Protein AF-A0A7S1WPN2-F1 (afdb_monomer)

Nearest PDB structures (foldseek):
  4j8s-assembly1_A  TM=9.597E-01  e=1.189E-05  Homo sapiens
  4b8b-assembly1_B  TM=9.310E-01  e=7.857E-04  Saccharomyces cerevisiae S288C
  3woz-assembly1_A  TM=5.390E-01  e=1.027E+00  Mus musculus

Secondary structure (DSSP, 8-state):
-TTHHHHHHHHHHHHHHHHHHGGGGGGS-HHHHHHHHHHHHHHHHTT-SPTTHHHHHHHHHHHHHHTSPTT-HHHHHHHHHHHHTGGGGGG-HHHHHHHS----

InterPro domains:
  IPR032193 CCR4-NOT transcription complex subunit 1, TTP binding domain [PF16417] (9-100)
  IPR038535 CCR4-NOT subunit 1, TTP binding domain superfamily [G3DSA:1.25.40.840] (6-102)
  IPR040398 CCR4-NOT transcription complex subunit 1 [PTHR13162] (10-95)

Radius of gyration: 14.59 Å; Cα contacts (8 Å, |Δi|>4): 78; chains: 1; bounding box: 29×31×49 Å

Sequence (104 aa):
RQAEGCGLRVYECMVKSLMAERRYFQFYPQLELDLTAEFLGQLLRFDLLPEGEDLASALRCVVGALRQPEGSPMRRFGQLCTDQFRERLHNYPVLVAQLQPSAP

Solvent-accessible surface area (backbone atoms only — not comparable to full-atom values): 5874 Å² total; per-residue (Å²): 123,74,66,64,63,51,55,54,52,50,52,52,49,52,53,52,48,55,64,69,45,56,87,49,51,87,74,45,57,70,68,61,34,46,53,50,17,44,52,53,14,44,31,63,52,68,68,67,49,59,80,62,68,60,40,52,51,50,54,50,49,39,53,56,21,57,67,41,58,88,92,36,72,48,22,51,26,19,50,50,16,47,64,56,27,54,93,53,43,82,80,37,58,74,58,52,62,70,65,50,75,80,77,131

Structure (mmCIF, N/CA/C/O backbone):
data_AF-A0A7S1WPN2-F1
#
_entry.id   AF-A0A7S1WPN2-F1
#
loop_
_atom_site.group_PDB
_atom_site.id
_atom_site.type_symbol
_atom_site.label_atom_id
_atom_site.label_alt_id
_atom_site.label_comp_id
_atom_site.label_asym_id
_atom_site.label_entity_id
_atom_site.label_seq_id
_atom_site.pdbx_PDB_ins_code
_atom_site.Cartn_x
_atom_site.Cartn_y
_atom_site.Cartn_z
_atom_site.occupancy
_atom_site.B_iso_or_equiv
_atom_site.auth_seq_id
_atom_site.auth_comp_id
_atom_site.auth_asym_id
_atom_site.auth_atom_id
_atom_site.pdbx_PDB_model_num
ATOM 1 N N . ARG A 1 1 ? 16.465 -0.372 -27.521 1.00 49.97 1 ARG A N 1
ATOM 2 C CA . ARG A 1 1 ? 17.589 -0.911 -26.719 1.00 49.97 1 ARG A CA 1
ATOM 3 C C . ARG A 1 1 ? 17.992 -0.018 -25.539 1.00 49.97 1 ARG A C 1
ATOM 5 O O . ARG A 1 1 ? 18.105 -0.553 -24.454 1.00 49.97 1 ARG A O 1
ATOM 12 N N . GLN A 1 2 ? 18.177 1.308 -25.667 1.00 46.09 2 GLN A N 1
ATOM 13 C CA . GLN A 1 2 ? 18.550 2.155 -24.505 1.00 46.09 2 GLN A CA 1
ATOM 14 C C . GLN A 1 2 ? 17.352 2.682 -23.680 1.00 46.09 2 GLN A C 1
ATOM 16 O O . GLN A 1 2 ? 17.501 2.970 -22.496 1.00 46.09 2 GLN A O 1
ATOM 21 N N . ALA A 1 3 ? 16.151 2.743 -24.271 1.00 50.03 3 ALA A N 1
ATOM 22 C CA . ALA A 1 3 ? 14.926 3.178 -23.585 1.00 50.03 3 ALA A CA 1
ATOM 23 C C . ALA A 1 3 ? 14.404 2.161 -22.547 1.00 50.03 3 ALA A C 1
ATOM 25 O O . ALA A 1 3 ? 13.920 2.558 -21.490 1.00 50.03 3 ALA A O 1
ATOM 26 N N . GLU A 1 4 ? 14.577 0.859 -22.799 1.00 52.38 4 GLU A N 1
ATOM 27 C CA . GLU A 1 4 ? 14.132 -0.221 -21.899 1.00 52.38 4 GLU A CA 1
ATOM 28 C C . GLU A 1 4 ? 14.885 -0.188 -20.556 1.00 52.38 4 GLU A C 1
ATOM 30 O O . GLU A 1 4 ? 14.288 -0.3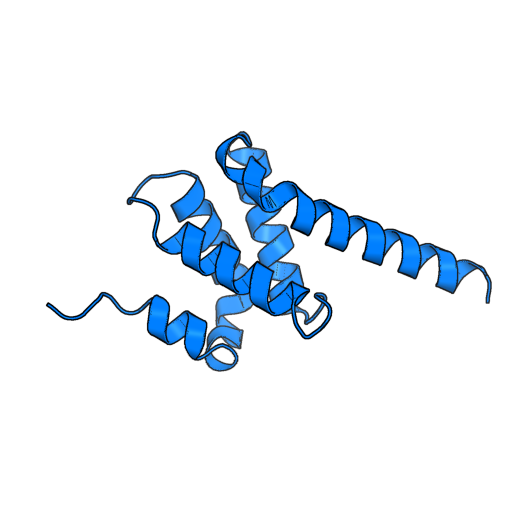68 -19.498 1.00 52.38 4 GLU A O 1
ATOM 35 N N . GLY A 1 5 ? 16.176 0.169 -20.574 1.00 59.66 5 GLY A N 1
ATOM 36 C CA . GLY A 1 5 ? 16.984 0.319 -19.360 1.00 59.66 5 GLY A CA 1
ATOM 37 C C . GLY A 1 5 ? 16.662 1.566 -18.526 1.00 59.66 5 GLY A C 1
ATOM 38 O O . GLY A 1 5 ? 17.013 1.620 -17.351 1.00 59.66 5 GLY A O 1
ATOM 39 N N . CYS A 1 6 ? 15.998 2.583 -19.088 1.00 71.31 6 CYS A N 1
ATOM 40 C CA . CYS A 1 6 ? 15.567 3.750 -18.311 1.00 71.31 6 CYS A CA 1
ATOM 41 C C . CYS A 1 6 ? 14.304 3.434 -17.499 1.00 71.31 6 CYS A C 1
ATOM 43 O O . CYS A 1 6 ? 14.266 3.716 -16.304 1.00 71.31 6 CYS A O 1
ATOM 45 N N . GLY A 1 7 ? 13.321 2.778 -18.128 1.00 71.38 7 GLY A N 1
ATOM 46 C CA . GLY A 1 7 ? 12.056 2.409 -17.484 1.00 71.38 7 GLY A CA 1
ATOM 47 C C . GLY A 1 7 ? 12.241 1.462 -16.296 1.00 71.38 7 GLY A C 1
ATOM 48 O O . GLY A 1 7 ? 11.694 1.716 -15.226 1.00 71.38 7 GLY A O 1
ATOM 49 N N . LEU A 1 8 ? 13.090 0.438 -16.442 1.00 75.50 8 LEU A N 1
ATOM 50 C CA . LEU A 1 8 ? 13.415 -0.492 -15.351 1.00 75.50 8 LEU A CA 1
ATOM 51 C C . LEU A 1 8 ? 14.074 0.214 -14.155 1.00 75.50 8 LEU A C 1
ATOM 53 O O . LEU A 1 8 ? 13.720 -0.059 -13.013 1.00 75.50 8 LEU A O 1
ATOM 57 N N . ARG A 1 9 ? 14.968 1.184 -14.401 1.00 83.75 9 ARG A N 1
ATOM 58 C CA . ARG A 1 9 ? 15.604 1.968 -13.325 1.00 83.75 9 ARG A CA 1
ATOM 59 C C . ARG A 1 9 ? 14.617 2.866 -12.585 1.00 83.75 9 ARG A C 1
ATOM 61 O O . ARG A 1 9 ? 14.746 3.018 -11.374 1.00 83.75 9 ARG A O 1
ATOM 68 N N . VAL A 1 10 ? 13.646 3.453 -13.289 1.00 88.25 10 VAL A N 1
ATOM 69 C CA . VAL A 1 10 ? 12.581 4.248 -12.655 1.00 88.25 10 VAL A CA 1
ATOM 70 C C . VAL A 1 10 ? 11.699 3.349 -11.794 1.00 88.25 10 VAL A C 1
ATOM 72 O O . VAL A 1 10 ? 11.491 3.661 -10.627 1.00 88.25 10 VAL A O 1
ATOM 75 N N . TYR A 1 11 ? 11.259 2.208 -12.329 1.00 87.81 11 TYR A N 1
ATOM 76 C CA . TYR A 1 11 ? 10.475 1.221 -11.586 1.00 87.81 11 TYR A CA 1
ATOM 77 C C . TYR A 1 11 ? 11.193 0.752 -10.310 1.00 87.81 11 TYR A C 1
ATOM 79 O O . TYR A 1 11 ? 10.634 0.854 -9.218 1.00 87.81 11 TYR A O 1
ATOM 87 N N . GLU A 1 12 ? 12.450 0.313 -10.420 1.00 86.94 12 GLU A N 1
ATOM 88 C CA . GLU A 1 12 ? 13.221 -0.129 -9.256 1.00 86.94 12 GLU A CA 1
ATOM 89 C C . GLU A 1 12 ? 13.374 0.985 -8.219 1.00 86.94 12 GLU A C 1
ATOM 91 O O . GLU A 1 12 ? 13.251 0.736 -7.020 1.00 86.94 12 GLU A O 1
ATOM 96 N N . CYS A 1 13 ? 13.643 2.212 -8.672 1.00 89.38 13 CYS A N 1
ATOM 97 C CA . CYS A 1 13 ? 13.761 3.371 -7.797 1.00 89.38 13 CYS A CA 1
ATOM 98 C C . CYS A 1 13 ? 12.447 3.644 -7.058 1.00 89.38 13 CYS A C 1
ATOM 100 O O . CYS A 1 13 ? 12.466 3.845 -5.845 1.00 89.38 13 CYS A O 1
ATOM 102 N N . MET A 1 14 ? 11.309 3.592 -7.755 1.00 90.19 14 MET A N 1
ATOM 103 C CA . MET A 1 14 ? 9.989 3.799 -7.158 1.00 90.19 14 MET A CA 1
ATOM 104 C C . MET A 1 14 ? 9.676 2.741 -6.099 1.00 90.19 14 MET A C 1
ATOM 106 O O . MET A 1 14 ? 9.309 3.097 -4.981 1.00 90.19 14 MET A O 1
ATOM 110 N N . VAL A 1 15 ? 9.875 1.454 -6.410 1.00 89.62 15 VAL A N 1
ATOM 111 C CA . VAL A 1 15 ? 9.610 0.364 -5.456 1.00 89.62 15 VAL A CA 1
ATOM 112 C C . VAL A 1 15 ? 10.532 0.471 -4.242 1.00 89.62 15 VAL A C 1
ATOM 114 O O . VAL A 1 15 ? 10.053 0.453 -3.109 1.00 89.62 15 VAL A O 1
ATOM 117 N N . LYS A 1 16 ? 11.842 0.655 -4.453 1.00 89.00 16 LYS A N 1
ATOM 118 C CA . LYS A 1 16 ? 12.815 0.804 -3.358 1.00 89.00 16 LYS A CA 1
ATOM 119 C C . LYS A 1 16 ? 12.499 2.017 -2.481 1.00 89.00 16 LYS A C 1
ATOM 121 O O . LYS A 1 16 ? 12.581 1.905 -1.260 1.00 89.00 16 LYS A O 1
ATOM 126 N N . SER A 1 17 ? 12.104 3.141 -3.081 1.00 90.50 17 SER A N 1
ATOM 127 C CA . SER A 1 17 ? 11.733 4.355 -2.341 1.00 90.50 17 SER A CA 1
ATOM 128 C C . SER A 1 17 ? 10.495 4.115 -1.481 1.00 90.50 17 SER A C 1
ATOM 130 O O . SER A 1 17 ? 10.563 4.294 -0.267 1.00 90.50 17 SER A O 1
ATOM 132 N N . LEU A 1 18 ? 9.420 3.575 -2.066 1.00 91.94 18 LEU A N 1
ATOM 133 C CA . LEU A 1 18 ? 8.196 3.228 -1.338 1.00 91.94 18 LEU A CA 1
ATOM 134 C C . LEU A 1 18 ? 8.491 2.282 -0.162 1.00 91.94 18 LEU A C 1
ATOM 136 O O . LEU A 1 18 ? 8.003 2.470 0.953 1.00 91.94 18 LEU A O 1
ATOM 140 N N . MET A 1 19 ? 9.318 1.259 -0.395 1.00 88.88 19 MET A N 1
ATOM 141 C CA . MET A 1 19 ? 9.692 0.287 0.631 1.00 88.88 19 MET A CA 1
ATOM 142 C C . MET A 1 19 ? 10.582 0.901 1.727 1.00 88.88 19 MET A C 1
ATOM 144 O O . MET A 1 19 ? 10.460 0.529 2.898 1.00 88.88 19 MET A O 1
ATOM 148 N N . ALA A 1 20 ? 11.454 1.853 1.401 1.00 90.06 20 ALA A N 1
ATOM 149 C CA . ALA A 1 20 ? 12.245 2.581 2.394 1.00 90.06 20 ALA A CA 1
ATOM 150 C C . ALA A 1 20 ? 11.378 3.522 3.254 1.00 90.06 20 ALA A C 1
ATOM 152 O O . ALA A 1 20 ? 11.671 3.737 4.434 1.00 90.06 20 ALA A O 1
ATOM 153 N N . GLU A 1 21 ? 10.288 4.041 2.688 1.00 92.38 21 GLU A N 1
ATOM 154 C CA . GLU A 1 21 ? 9.406 5.006 3.342 1.00 92.38 21 GLU A CA 1
ATOM 155 C C . GLU A 1 21 ? 8.388 4.394 4.307 1.00 92.38 21 GLU A C 1
ATOM 157 O O . GLU A 1 21 ? 7.864 5.113 5.153 1.00 92.38 21 GLU A O 1
ATOM 162 N N . ARG A 1 22 ? 8.158 3.075 4.272 1.00 89.94 22 ARG A N 1
ATOM 163 C CA . ARG A 1 22 ? 7.137 2.377 5.089 1.00 89.94 22 ARG A CA 1
ATOM 164 C C . ARG A 1 22 ? 7.114 2.760 6.572 1.00 89.94 22 ARG A C 1
ATOM 166 O O . ARG A 1 22 ? 6.048 2.837 7.174 1.00 89.94 22 ARG A O 1
ATOM 173 N N . ARG A 1 23 ? 8.277 3.025 7.180 1.00 89.25 23 ARG A N 1
ATOM 174 C CA . ARG A 1 23 ? 8.390 3.449 8.594 1.00 89.25 23 ARG A CA 1
ATOM 175 C C . ARG A 1 23 ? 7.775 4.825 8.885 1.00 89.25 23 ARG A C 1
ATOM 177 O O . ARG A 1 23 ? 7.508 5.147 10.041 1.00 89.25 23 ARG A O 1
ATOM 184 N N . TYR A 1 24 ? 7.569 5.626 7.844 1.00 93.00 24 TYR A N 1
ATOM 185 C CA . TYR A 1 24 ? 7.015 6.971 7.907 1.00 93.00 24 TYR A CA 1
ATOM 186 C C . TYR A 1 24 ? 5.533 7.040 7.540 1.00 93.00 24 TYR A C 1
ATOM 188 O O . TYR A 1 24 ? 4.937 8.093 7.732 1.00 93.00 24 TYR A O 1
ATOM 196 N N . PHE A 1 25 ? 4.914 5.945 7.082 1.00 93.06 25 PHE A N 1
ATOM 197 C CA . PHE A 1 25 ? 3.499 5.933 6.682 1.00 93.06 25 PHE A CA 1
ATOM 198 C C . PHE A 1 25 ? 2.562 6.409 7.799 1.00 93.06 25 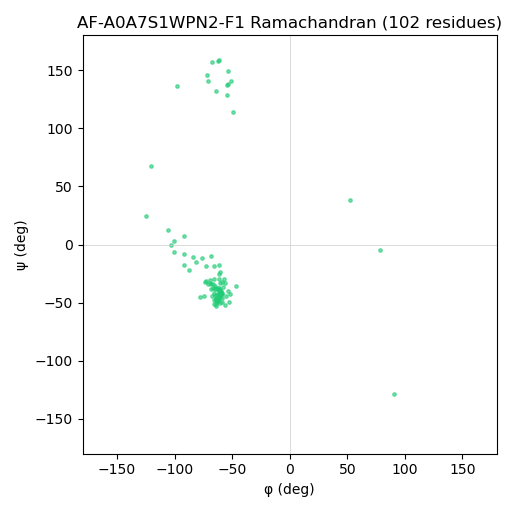PHE A C 1
ATOM 200 O O . PHE A 1 25 ? 1.594 7.109 7.538 1.00 93.06 25 PHE A O 1
ATOM 207 N N . GLN A 1 26 ? 2.894 6.131 9.062 1.00 91.12 26 GLN A N 1
ATOM 208 C CA . GLN A 1 26 ? 2.135 6.625 10.220 1.00 91.12 26 GLN A CA 1
ATOM 209 C C . GLN A 1 26 ? 2.088 8.162 10.343 1.00 91.12 26 GLN A C 1
ATOM 211 O O . GLN A 1 26 ? 1.258 8.687 11.077 1.00 91.12 26 GLN A O 1
ATOM 216 N N . PHE A 1 27 ? 2.987 8.872 9.657 1.00 94.31 27 PHE A N 1
ATOM 217 C CA . PHE A 1 27 ? 3.058 10.333 9.629 1.00 94.31 27 PHE A CA 1
ATOM 218 C C . PHE A 1 27 ? 2.498 10.925 8.332 1.00 94.31 27 PHE A C 1
ATOM 220 O O . PHE A 1 27 ? 2.511 12.145 8.173 1.00 94.31 27 PHE A O 1
ATOM 227 N N . TYR A 1 28 ? 2.039 10.091 7.395 1.00 95.19 28 TYR A N 1
ATOM 228 C CA . TYR A 1 28 ? 1.408 10.583 6.178 1.00 95.19 28 TYR A CA 1
ATOM 229 C C . TYR A 1 28 ? 0.041 11.178 6.526 1.00 95.19 28 TYR A C 1
ATOM 231 O O . TYR A 1 28 ? -0.683 10.607 7.351 1.00 95.19 28 TYR A O 1
ATOM 239 N N . PRO A 1 29 ? -0.352 12.298 5.898 1.00 96.88 29 PRO A N 1
ATOM 240 C CA . PRO A 1 29 ? -1.736 12.722 5.957 1.00 96.88 29 PRO A CA 1
ATOM 241 C C . PRO A 1 29 ? -2.638 11.663 5.304 1.00 96.88 29 PRO A C 1
ATOM 243 O O . PRO A 1 29 ? -2.196 10.802 4.540 1.00 96.88 29 PRO A O 1
ATOM 246 N N . GLN A 1 30 ? -3.920 11.682 5.669 1.00 95.06 30 GLN A N 1
ATOM 247 C CA . GLN A 1 30 ? -4.828 10.574 5.368 1.00 95.06 30 GLN A CA 1
ATOM 248 C C . GLN A 1 30 ? -4.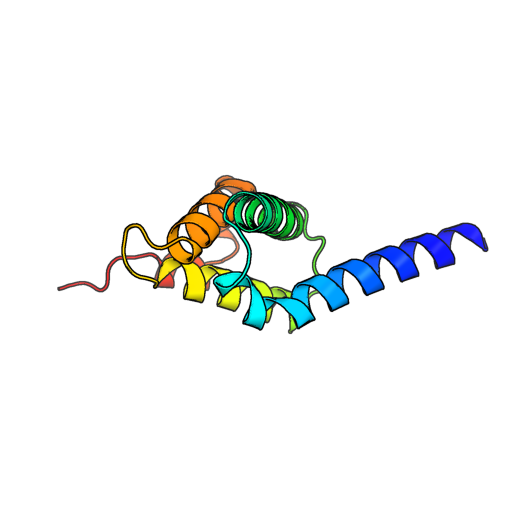967 10.302 3.864 1.00 95.06 30 GLN A C 1
ATOM 250 O O . GLN A 1 30 ? -5.024 9.142 3.469 1.00 95.06 30 GLN A O 1
ATOM 255 N N . LEU A 1 31 ? -5.027 11.351 3.040 1.00 96.50 31 LEU A N 1
ATOM 256 C CA . LEU A 1 31 ? -5.206 11.216 1.595 1.00 96.50 31 LEU A CA 1
ATOM 257 C C . LEU A 1 31 ? -4.010 10.503 0.955 1.00 96.50 31 LEU A C 1
ATOM 259 O O . LEU A 1 31 ? -4.174 9.560 0.188 1.00 96.50 31 LEU A O 1
ATOM 263 N N . GLU A 1 32 ? -2.802 10.932 1.297 1.00 96.94 32 GLU A N 1
ATOM 264 C CA . GLU A 1 32 ? -1.551 10.366 0.815 1.00 96.94 32 GLU A CA 1
ATOM 265 C C . GLU A 1 32 ? -1.388 8.930 1.309 1.00 96.94 32 GLU A C 1
ATOM 267 O O . GLU A 1 32 ? -0.940 8.065 0.555 1.00 96.94 32 GLU A O 1
ATOM 272 N N . LEU A 1 33 ? -1.795 8.652 2.550 1.00 97.25 33 LEU A N 1
ATOM 273 C CA . LEU A 1 33 ? -1.782 7.303 3.099 1.00 97.25 33 LEU A CA 1
ATOM 274 C C . LEU A 1 33 ? -2.751 6.376 2.349 1.00 97.25 33 LEU A C 1
ATOM 276 O O . LEU A 1 33 ? -2.367 5.259 2.006 1.00 97.25 33 LEU A O 1
ATOM 280 N N . ASP A 1 34 ? -3.965 6.838 2.043 1.00 97.31 34 ASP A N 1
ATOM 281 C CA . ASP A 1 34 ? -4.953 6.077 1.268 1.00 97.31 34 ASP A CA 1
ATOM 282 C C . ASP A 1 34 ? -4.432 5.776 -0.150 1.00 97.31 34 ASP A C 1
ATOM 284 O O . ASP A 1 34 ? -4.450 4.624 -0.584 1.00 97.31 34 ASP A O 1
ATOM 288 N N . LEU A 1 35 ? -3.877 6.778 -0.843 1.00 97.31 35 LEU A N 1
ATOM 289 C CA . LEU A 1 35 ? -3.268 6.600 -2.170 1.00 97.31 35 LEU A CA 1
ATOM 290 C C . LEU A 1 35 ? -2.094 5.613 -2.132 1.00 97.31 35 LEU A C 1
ATOM 292 O O . LEU A 1 35 ? -1.943 4.770 -3.016 1.00 97.31 35 LEU A O 1
ATOM 296 N N . THR A 1 36 ? -1.274 5.688 -1.083 1.00 96.88 36 THR A N 1
ATOM 297 C CA . THR A 1 36 ? -0.154 4.763 -0.871 1.00 96.88 36 THR A CA 1
ATOM 298 C C . THR A 1 36 ? -0.653 3.335 -0.636 1.00 96.88 36 THR A C 1
ATOM 300 O O . THR A 1 36 ? -0.044 2.384 -1.130 1.00 96.88 36 THR A O 1
ATOM 303 N N . ALA A 1 37 ? -1.769 3.170 0.082 1.00 96.94 37 ALA A N 1
ATOM 304 C CA . ALA A 1 37 ? -2.402 1.874 0.312 1.00 96.94 37 ALA A CA 1
ATOM 305 C C . ALA A 1 37 ? -2.877 1.244 -0.998 1.00 96.94 37 ALA A C 1
ATOM 307 O O . ALA A 1 37 ? -2.567 0.084 -1.272 1.00 96.94 37 ALA A O 1
ATOM 308 N N . GLU A 1 38 ? -3.594 2.015 -1.819 1.00 97.00 38 GLU A N 1
ATOM 309 C CA . GLU A 1 38 ? -4.065 1.563 -3.128 1.00 97.00 38 GLU A CA 1
ATOM 310 C C . GLU A 1 38 ? -2.895 1.196 -4.039 1.00 97.00 38 GLU A C 1
ATOM 312 O O . GLU A 1 38 ? -2.894 0.122 -4.645 1.00 97.00 38 GLU A O 1
ATOM 317 N N . PHE A 1 39 ? -1.861 2.039 -4.080 1.00 95.75 39 PHE A N 1
ATOM 318 C CA . PHE A 1 39 ? -0.678 1.789 -4.891 1.00 95.75 39 PHE A CA 1
ATOM 319 C C . PHE A 1 39 ? 0.035 0.497 -4.476 1.00 95.75 39 PHE A C 1
ATOM 321 O O . PHE A 1 39 ? 0.265 -0.375 -5.314 1.00 95.75 39 PHE A O 1
ATOM 328 N N . LEU A 1 40 ? 0.324 0.317 -3.182 1.00 95.44 40 LEU A N 1
ATOM 329 C CA . LEU A 1 40 ? 0.955 -0.906 -2.681 1.00 95.44 40 LEU A CA 1
ATOM 330 C C . LEU A 1 40 ? 0.090 -2.147 -2.944 1.00 95.44 40 LEU A C 1
ATOM 332 O O . LEU A 1 40 ? 0.607 -3.190 -3.347 1.00 95.44 40 LEU A O 1
ATOM 336 N N . GLY A 1 41 ? -1.223 -2.031 -2.747 1.00 95.19 41 GLY A N 1
ATOM 337 C CA . GLY A 1 41 ? -2.169 -3.108 -3.006 1.00 95.19 41 GLY A CA 1
ATOM 338 C C . GLY A 1 41 ? -2.187 -3.525 -4.477 1.00 95.19 41 GLY A C 1
ATOM 339 O O . GLY A 1 41 ? -2.218 -4.717 -4.777 1.00 95.19 41 GLY A O 1
ATOM 340 N N . GLN A 1 42 ? -2.091 -2.572 -5.408 1.00 95.12 42 GLN A N 1
ATOM 341 C CA . GLN A 1 42 ? -1.971 -2.863 -6.838 1.00 95.12 42 GLN A CA 1
ATOM 342 C C . GLN A 1 42 ? -0.627 -3.509 -7.191 1.00 95.12 42 GLN A C 1
ATOM 344 O O . GLN A 1 42 ? -0.604 -4.442 -7.995 1.00 95.12 42 GLN A O 1
ATOM 349 N N . LEU A 1 43 ? 0.478 -3.088 -6.564 1.00 94.50 43 LEU A N 1
ATOM 350 C CA . LEU A 1 43 ? 1.774 -3.746 -6.762 1.00 94.50 43 LEU A CA 1
ATOM 351 C C . LEU A 1 43 ? 1.715 -5.232 -6.373 1.00 94.50 43 LEU A C 1
ATOM 353 O O . LEU A 1 43 ? 2.225 -6.077 -7.105 1.00 94.50 43 LEU A O 1
ATOM 357 N N . LEU A 1 44 ? 1.038 -5.555 -5.267 1.00 92.81 44 LEU A N 1
ATOM 358 C CA . LEU A 1 44 ? 0.772 -6.937 -4.854 1.00 92.81 44 LEU A CA 1
ATOM 359 C C . LEU A 1 44 ? -0.185 -7.647 -5.824 1.00 92.81 44 LEU A C 1
ATOM 361 O O . LEU A 1 44 ? 0.067 -8.781 -6.224 1.00 92.81 44 LEU A O 1
ATOM 365 N N . ARG A 1 45 ? -1.266 -6.978 -6.247 1.00 93.50 45 ARG A N 1
ATOM 366 C CA . ARG A 1 45 ? -2.273 -7.536 -7.166 1.00 93.50 45 ARG A CA 1
ATOM 367 C C . ARG A 1 45 ? -1.676 -7.981 -8.497 1.00 93.50 45 ARG A C 1
ATOM 369 O O . ARG A 1 45 ? -2.155 -8.965 -9.054 1.00 93.50 45 ARG A O 1
ATOM 376 N N . PHE A 1 46 ? -0.693 -7.259 -9.025 1.00 93.50 46 PHE A N 1
ATO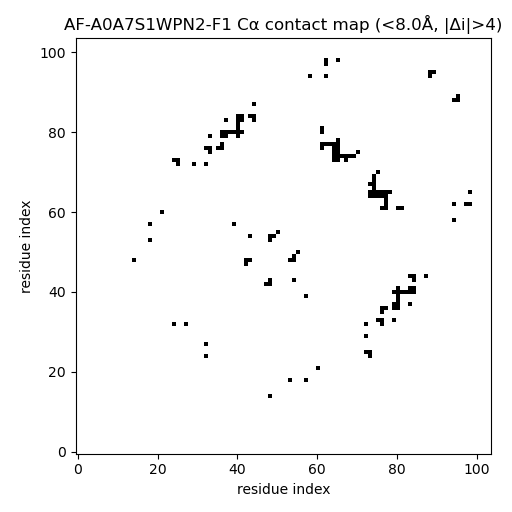M 377 C CA . PHE A 1 46 ? -0.132 -7.488 -10.359 1.00 93.50 46 PHE A CA 1
ATOM 378 C C . PHE A 1 46 ? 1.258 -8.151 -10.343 1.00 93.50 46 PHE A C 1
ATOM 380 O O . PHE A 1 46 ? 1.913 -8.171 -11.379 1.00 93.50 46 PHE A O 1
ATOM 387 N N . ASP A 1 47 ? 1.704 -8.687 -9.197 1.00 90.88 47 ASP A N 1
ATOM 388 C CA . ASP A 1 47 ? 3.048 -9.271 -9.013 1.0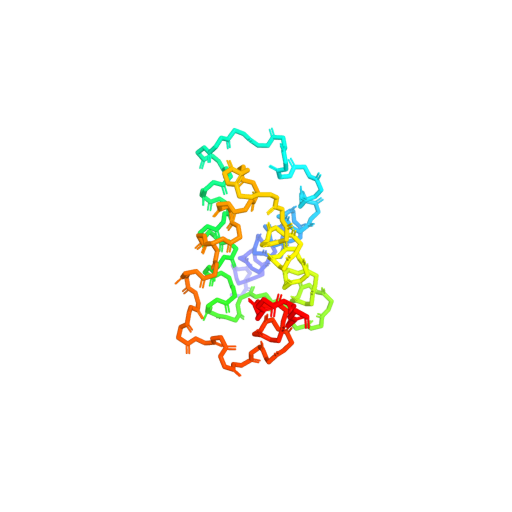0 90.88 47 ASP A CA 1
ATOM 389 C C . ASP A 1 47 ? 4.182 -8.317 -9.441 1.00 90.88 47 ASP A C 1
ATOM 391 O O . ASP A 1 47 ? 5.188 -8.714 -10.024 1.00 90.88 47 ASP A O 1
ATOM 395 N N . LEU A 1 48 ? 4.009 -7.024 -9.152 1.00 92.25 48 LEU A N 1
ATOM 396 C CA . LEU A 1 48 ? 4.965 -5.967 -9.489 1.00 92.25 48 LEU A CA 1
ATOM 397 C C . LEU A 1 48 ? 5.963 -5.699 -8.361 1.00 92.25 48 LEU A C 1
ATOM 399 O O . LEU A 1 48 ? 6.707 -4.725 -8.437 1.00 92.25 48 LEU A O 1
ATOM 403 N N . LEU A 1 49 ? 5.979 -6.504 -7.300 1.00 90.50 49 LEU A N 1
ATOM 404 C CA . LEU A 1 49 ? 7.061 -6.488 -6.320 1.00 90.50 49 LEU A CA 1
ATOM 405 C C . LEU A 1 49 ? 8.049 -7.608 -6.645 1.00 90.50 49 LEU A C 1
ATOM 407 O O . LEU A 1 49 ? 7.604 -8.729 -6.896 1.00 90.50 49 LEU A O 1
ATOM 411 N N . PRO A 1 50 ? 9.366 -7.344 -6.592 1.00 86.38 50 PRO A N 1
ATOM 412 C CA . PRO A 1 50 ? 10.358 -8.402 -6.685 1.00 86.38 50 PRO A CA 1
ATOM 413 C C . PRO A 1 50 ? 10.095 -9.494 -5.641 1.00 86.38 50 PRO A C 1
ATOM 415 O O . PRO A 1 50 ? 9.764 -9.208 -4.483 1.00 86.38 50 PRO A O 1
ATOM 418 N N . GLU A 1 51 ? 10.245 -10.753 -6.052 1.00 85.12 51 GLU A N 1
ATOM 419 C CA . GLU A 1 51 ? 10.138 -11.893 -5.145 1.00 85.12 51 GLU A CA 1
ATOM 420 C C . GLU A 1 51 ? 11.207 -11.837 -4.037 1.00 85.12 51 GLU A C 1
ATOM 422 O O . GLU A 1 51 ? 12.247 -11.187 -4.159 1.00 85.12 51 GLU A O 1
ATOM 427 N N . GLY A 1 52 ? 10.958 -12.545 -2.933 1.00 87.81 52 GLY A N 1
ATOM 428 C CA . GLY A 1 52 ? 11.857 -12.571 -1.781 1.00 87.81 52 GLY A CA 1
ATOM 429 C C . GLY A 1 52 ? 11.537 -11.479 -0.760 1.00 87.81 52 GLY A C 1
ATOM 430 O O . GLY A 1 52 ? 10.406 -11.384 -0.281 1.00 87.81 52 GLY A O 1
ATOM 431 N N . GLU A 1 53 ? 12.544 -10.695 -0.370 1.00 87.88 53 GLU A N 1
ATOM 432 C CA . GLU A 1 53 ? 12.451 -9.826 0.812 1.00 87.88 53 GLU A CA 1
ATOM 433 C C . GLU A 1 53 ? 11.550 -8.599 0.607 1.00 87.88 53 GLU A C 1
ATOM 435 O O . GLU A 1 53 ? 10.868 -8.184 1.547 1.00 87.88 53 GLU A O 1
ATOM 440 N N . ASP A 1 54 ? 11.467 -8.053 -0.609 1.00 87.75 54 ASP A N 1
ATOM 441 C CA . ASP A 1 54 ? 10.591 -6.913 -0.906 1.00 87.75 54 ASP A CA 1
ATOM 442 C C . ASP A 1 54 ? 9.114 -7.297 -0.764 1.00 87.75 54 ASP A C 1
ATOM 444 O O . ASP A 1 54 ? 8.377 -6.656 -0.004 1.00 87.75 54 ASP A O 1
ATOM 448 N N . LEU A 1 55 ? 8.705 -8.397 -1.408 1.00 90.75 55 LEU A N 1
ATOM 449 C CA . LEU A 1 55 ? 7.367 -8.969 -1.261 1.00 90.75 55 LEU A CA 1
ATOM 450 C C . LEU A 1 55 ? 7.068 -9.340 0.198 1.00 90.75 55 LEU A C 1
ATOM 452 O O . LEU A 1 55 ? 6.033 -8.944 0.740 1.00 90.75 55 LEU A O 1
ATOM 456 N N . ALA A 1 56 ? 7.975 -10.059 0.866 1.00 89.75 56 ALA A N 1
ATOM 457 C CA . ALA A 1 56 ? 7.778 -10.469 2.255 1.00 89.75 56 ALA A CA 1
ATOM 458 C C . ALA A 1 56 ? 7.612 -9.258 3.184 1.00 89.75 56 ALA A C 1
ATOM 460 O O . ALA A 1 56 ? 6.735 -9.236 4.052 1.00 89.75 56 ALA A O 1
ATOM 461 N N . SER A 1 57 ? 8.418 -8.217 2.988 1.00 90.38 57 SER A N 1
ATOM 462 C CA . SER A 1 57 ? 8.361 -7.013 3.802 1.00 90.38 57 SER A CA 1
ATOM 463 C C . SER A 1 57 ? 7.129 -6.150 3.492 1.00 90.38 57 SER A C 1
ATOM 465 O O . SER A 1 57 ? 6.590 -5.522 4.405 1.00 90.38 57 SER A O 1
ATOM 467 N N . ALA A 1 58 ? 6.636 -6.132 2.249 1.00 92.56 58 ALA A N 1
ATOM 468 C CA . ALA A 1 58 ? 5.357 -5.509 1.906 1.00 92.56 58 ALA A CA 1
ATOM 469 C C . ALA A 1 58 ? 4.183 -6.221 2.594 1.00 92.56 58 ALA A C 1
ATOM 471 O O . ALA A 1 58 ? 3.371 -5.571 3.251 1.00 92.56 58 ALA A O 1
ATOM 472 N N . LEU A 1 59 ? 4.141 -7.556 2.549 1.00 92.12 59 LEU A N 1
ATOM 473 C CA . LEU A 1 59 ? 3.112 -8.343 3.237 1.00 92.12 59 LEU A CA 1
ATOM 474 C C . LEU A 1 59 ? 3.151 -8.131 4.759 1.00 92.12 59 LEU A C 1
ATOM 476 O O . LEU A 1 59 ? 2.107 -7.934 5.381 1.00 92.12 59 LEU A O 1
ATOM 480 N N . ARG A 1 60 ? 4.345 -8.094 5.370 1.00 91.31 60 ARG A N 1
ATOM 481 C CA . ARG A 1 60 ? 4.501 -7.758 6.799 1.00 91.31 60 ARG A CA 1
ATOM 482 C C . ARG A 1 60 ? 4.007 -6.348 7.120 1.00 91.31 60 ARG A C 1
ATOM 484 O O . ARG A 1 60 ? 3.412 -6.155 8.176 1.00 91.31 60 ARG A O 1
ATOM 491 N N . CYS A 1 61 ? 4.224 -5.382 6.226 1.00 92.69 61 CYS A N 1
ATOM 492 C CA . CYS A 1 61 ? 3.707 -4.022 6.377 1.00 92.69 61 CYS A CA 1
ATOM 493 C C . CYS A 1 61 ? 2.172 -4.013 6.400 1.00 92.69 61 CYS A C 1
ATOM 495 O O . CYS A 1 61 ? 1.587 -3.444 7.320 1.00 92.69 61 CYS A O 1
ATOM 497 N N . VAL A 1 62 ? 1.526 -4.722 5.469 1.00 93.69 62 VAL A N 1
ATOM 498 C CA . VAL A 1 62 ? 0.059 -4.849 5.413 1.00 93.69 62 VAL A CA 1
ATOM 499 C C . VAL A 1 62 ? -0.494 -5.526 6.669 1.00 93.69 62 VAL A C 1
ATOM 501 O O . VAL A 1 62 ? -1.420 -5.010 7.290 1.00 93.69 62 VAL A O 1
ATOM 504 N N . VAL A 1 63 ? 0.107 -6.632 7.112 1.00 91.69 63 VAL A N 1
ATOM 505 C CA . VAL A 1 63 ? -0.311 -7.309 8.350 1.00 91.69 63 VAL A CA 1
ATOM 506 C C . VAL A 1 63 ? -0.106 -6.418 9.579 1.00 91.69 63 VAL A C 1
ATOM 508 O O . VAL A 1 63 ? -0.979 -6.344 10.441 1.00 91.69 63 VAL A O 1
ATOM 511 N N . GLY A 1 64 ? 1.029 -5.722 9.673 1.00 92.00 64 GLY A N 1
ATOM 512 C CA . GLY A 1 64 ? 1.309 -4.791 10.767 1.00 92.00 64 GLY A CA 1
ATOM 513 C C . GLY A 1 64 ? 0.297 -3.646 10.830 1.00 92.00 64 GLY A C 1
ATOM 514 O O . GLY A 1 64 ? -0.159 -3.289 11.916 1.00 92.00 64 GLY A O 1
ATOM 515 N N . ALA A 1 65 ? -0.106 -3.134 9.667 1.00 93.38 65 ALA A N 1
ATOM 516 C CA . ALA A 1 65 ? -1.147 -2.127 9.516 1.00 93.38 65 ALA A CA 1
ATOM 517 C C . ALA A 1 65 ? -2.523 -2.657 9.965 1.00 93.38 65 ALA A C 1
ATOM 519 O O . ALA A 1 65 ? -3.196 -2.030 10.779 1.00 93.38 65 ALA A O 1
ATOM 520 N N . LEU A 1 66 ? -2.894 -3.870 9.542 1.00 91.12 66 LEU A N 1
ATOM 521 C CA . LEU A 1 66 ? -4.139 -4.550 9.930 1.00 91.12 66 LEU A CA 1
ATOM 522 C C . LEU A 1 66 ? -4.186 -4.979 11.400 1.00 91.12 66 LEU A C 1
ATOM 524 O O . LEU A 1 66 ? -5.237 -5.385 11.880 1.00 91.12 66 LEU A O 1
ATOM 528 N N . ARG A 1 67 ? -3.077 -4.902 12.135 1.00 90.75 67 ARG A N 1
ATOM 529 C CA . ARG A 1 67 ? -3.041 -5.118 13.590 1.00 90.75 67 ARG A CA 1
ATOM 530 C C . ARG A 1 67 ? -3.204 -3.839 14.403 1.00 90.75 67 ARG A C 1
ATOM 532 O O . ARG A 1 67 ? -3.337 -3.920 15.620 1.00 90.75 67 ARG A O 1
ATOM 539 N N . GLN A 1 68 ? -3.190 -2.672 13.762 1.00 92.50 68 GLN A N 1
ATOM 540 C CA . GLN A 1 68 ? -3.392 -1.406 14.463 1.00 92.50 68 GLN A CA 1
ATOM 541 C C . GLN A 1 68 ? -4.830 -1.291 14.995 1.00 92.50 68 GLN A C 1
ATOM 543 O O . GLN A 1 68 ? -5.722 -1.954 14.457 1.00 92.50 68 GLN A O 1
ATOM 548 N N . PRO A 1 69 ? -5.081 -0.467 16.032 1.00 92.19 69 PRO A N 1
ATOM 549 C CA . PRO A 1 69 ? -6.412 -0.296 16.611 1.00 92.19 69 PRO A CA 1
ATOM 550 C C . PRO A 1 69 ? -7.476 0.087 15.577 1.00 92.19 69 PRO A C 1
ATOM 552 O O . PRO A 1 69 ? -7.182 0.774 14.590 1.00 92.19 69 PRO A O 1
ATOM 555 N N . GLU A 1 70 ? -8.719 -0.334 15.820 1.00 88.31 70 GLU A N 1
ATOM 556 C CA . GLU A 1 70 ? -9.874 0.085 15.017 1.00 88.31 70 GLU A CA 1
ATOM 557 C C . GLU A 1 70 ? -9.968 1.618 14.956 1.00 88.31 70 GLU A C 1
ATOM 559 O O . GLU A 1 70 ? -9.732 2.309 15.946 1.00 88.31 70 GLU A O 1
ATOM 564 N N . GLY A 1 71 ? -10.255 2.154 13.768 1.00 88.06 71 GLY A N 1
ATOM 565 C CA . GLY A 1 71 ? -10.308 3.600 13.519 1.00 88.06 71 GLY A CA 1
ATOM 566 C C . GLY A 1 71 ? -8.952 4.297 13.341 1.00 88.06 71 GLY A C 1
ATOM 567 O O . GLY A 1 71 ? -8.930 5.478 13.000 1.00 88.06 71 GLY A O 1
ATOM 568 N N . SER A 1 72 ? -7.820 3.605 13.517 1.00 94.50 72 SER A N 1
ATOM 569 C CA . SER A 1 72 ? -6.508 4.201 13.227 1.00 94.50 72 SER A CA 1
ATOM 570 C C . SER A 1 72 ? -6.268 4.361 11.711 1.00 94.50 72 SER A C 1
ATOM 572 O O . SER A 1 72 ? -6.658 3.479 10.935 1.00 94.50 72 SER A O 1
ATOM 574 N N . PRO A 1 73 ? -5.563 5.425 11.266 1.00 95.25 73 PRO A N 1
ATOM 575 C CA . PRO A 1 73 ? -5.212 5.625 9.854 1.00 95.25 73 PRO A CA 1
ATOM 576 C C . PRO A 1 73 ? -4.492 4.422 9.238 1.00 95.25 73 PRO A C 1
ATOM 578 O O . PRO A 1 73 ? -4.793 4.006 8.122 1.00 95.25 73 PRO A O 1
ATOM 581 N N . MET A 1 74 ? -3.589 3.802 10.000 1.00 94.94 74 MET A N 1
ATOM 582 C CA . MET A 1 74 ? -2.854 2.619 9.560 1.00 94.94 74 MET A CA 1
ATOM 583 C C . MET A 1 74 ? -3.742 1.376 9.438 1.00 94.94 74 MET A C 1
ATOM 585 O O . MET A 1 74 ? -3.527 0.573 8.534 1.00 94.94 74 MET A O 1
ATOM 589 N N . ARG A 1 75 ? -4.775 1.204 10.272 1.00 93.81 75 ARG A N 1
ATOM 590 C CA . ARG A 1 75 ? -5.714 0.095 10.061 1.00 93.81 75 ARG A CA 1
ATOM 591 C C . ARG A 1 75 ? -6.498 0.272 8.765 1.00 93.81 75 ARG A C 1
ATOM 593 O O . ARG A 1 75 ? -6.629 -0.686 8.004 1.00 93.81 75 ARG A O 1
ATOM 600 N N . ARG A 1 76 ? -6.935 1.502 8.478 1.00 95.06 76 ARG A N 1
ATOM 601 C CA . ARG A 1 76 ? -7.586 1.852 7.208 1.00 95.06 76 ARG A CA 1
ATOM 602 C C . ARG A 1 76 ? -6.659 1.625 6.010 1.00 95.06 76 ARG A C 1
ATOM 604 O O . ARG A 1 76 ? -7.091 1.012 5.041 1.00 95.06 76 ARG A O 1
ATOM 611 N N . PHE A 1 77 ? -5.384 2.012 6.106 1.00 96.69 77 PHE A N 1
ATOM 612 C CA . PHE A 1 77 ? -4.35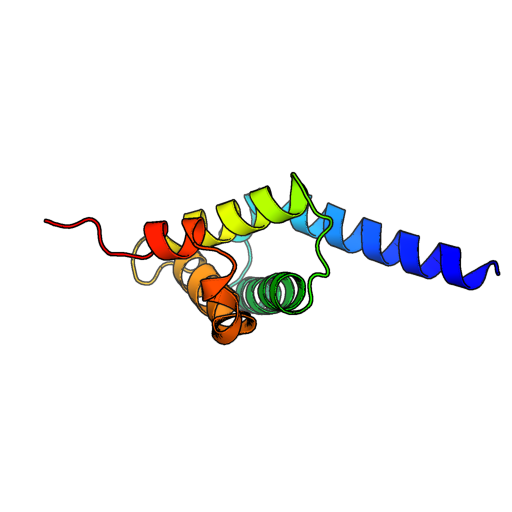7 1.680 5.107 1.00 96.69 77 PHE A CA 1
ATOM 613 C C . PHE A 1 77 ? -4.310 0.172 4.829 1.00 96.69 77 PHE A C 1
ATOM 615 O O . PHE A 1 77 ? -4.358 -0.260 3.680 1.00 96.69 77 PHE A O 1
ATOM 622 N N . GLY A 1 78 ? -4.254 -0.645 5.884 1.00 94.56 78 GLY A N 1
ATOM 623 C CA . GLY A 1 78 ? -4.219 -2.099 5.752 1.00 94.56 78 GLY A CA 1
ATOM 624 C C . GLY A 1 78 ? -5.451 -2.659 5.035 1.00 94.56 78 GLY A C 1
ATOM 625 O O . GLY A 1 78 ? -5.315 -3.519 4.163 1.00 94.56 78 GLY A O 1
ATOM 626 N N . GLN A 1 79 ? -6.640 -2.151 5.369 1.00 93.88 79 GLN A N 1
ATOM 627 C CA . GLN A 1 79 ? -7.911 -2.543 4.748 1.00 93.88 79 GLN A CA 1
ATOM 628 C C . GLN A 1 79 ? -7.948 -2.168 3.261 1.00 93.88 79 GLN A C 1
ATOM 630 O O . GLN A 1 79 ? -8.131 -3.049 2.423 1.00 93.88 79 GLN A O 1
ATOM 635 N N . LEU A 1 80 ? -7.670 -0.900 2.931 1.00 96.25 80 LEU A N 1
ATOM 636 C CA . LEU A 1 80 ? -7.649 -0.397 1.552 1.00 96.25 80 LEU A CA 1
ATOM 637 C C . LEU A 1 80 ? -6.647 -1.151 0.676 1.00 96.25 80 LEU A C 1
ATOM 639 O O . LEU A 1 80 ? -6.963 -1.515 -0.454 1.00 96.25 80 LEU A O 1
ATOM 643 N N . CYS A 1 81 ? -5.453 -1.424 1.207 1.00 95.81 81 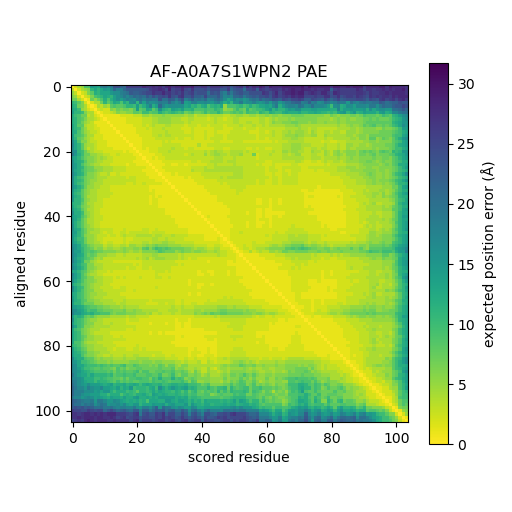CYS A N 1
ATOM 644 C CA . CYS A 1 81 ? -4.433 -2.194 0.504 1.00 95.81 81 CYS A CA 1
ATOM 645 C C . CYS A 1 81 ? -4.921 -3.622 0.214 1.00 95.81 81 CYS A C 1
ATOM 647 O O . CYS A 1 81 ? -4.841 -4.087 -0.922 1.00 95.81 81 CYS A O 1
ATOM 649 N N . THR A 1 82 ? -5.488 -4.294 1.221 1.00 93.38 82 THR A N 1
ATOM 650 C CA . THR A 1 82 ? -6.003 -5.671 1.105 1.00 93.38 82 THR A CA 1
ATOM 651 C C . THR A 1 82 ? -7.138 -5.779 0.088 1.00 93.38 82 THR A C 1
ATOM 653 O O . THR A 1 82 ? -7.208 -6.755 -0.662 1.00 93.38 82 THR A O 1
ATOM 656 N N . ASP A 1 83 ? -8.003 -4.768 0.016 1.00 94.19 83 ASP A N 1
ATOM 657 C CA . ASP A 1 83 ? -9.117 -4.735 -0.931 1.00 94.19 83 ASP A CA 1
ATOM 658 C C . ASP A 1 83 ? -8.656 -4.769 -2.394 1.00 94.19 83 ASP A C 1
ATOM 660 O O . ASP A 1 83 ? -9.336 -5.367 -3.229 1.00 94.19 83 ASP A O 1
ATOM 664 N N . GLN A 1 84 ? -7.468 -4.239 -2.706 1.00 95.50 84 GLN A N 1
ATOM 665 C CA . GLN A 1 84 ? -6.935 -4.244 -4.073 1.00 95.50 84 GLN A CA 1
ATOM 666 C C . GLN A 1 84 ? -6.613 -5.647 -4.601 1.00 95.50 84 GLN A C 1
ATOM 668 O O . GLN A 1 84 ? -6.692 -5.875 -5.808 1.00 95.50 84 GLN A O 1
ATOM 673 N N . PHE A 1 85 ? -6.247 -6.592 -3.730 1.00 90.19 85 PHE A N 1
ATOM 674 C CA . PHE A 1 85 ? -5.823 -7.943 -4.118 1.00 90.19 85 PHE A CA 1
ATOM 675 C C . PHE A 1 85 ? -6.637 -9.047 -3.432 1.00 90.19 85 PHE A C 1
ATOM 677 O O . PHE A 1 85 ? -6.182 -10.188 -3.329 1.00 90.19 85 PHE A O 1
ATOM 684 N N . ARG A 1 86 ? -7.874 -8.736 -3.017 1.00 86.44 86 ARG A N 1
ATOM 685 C CA . ARG A 1 86 ? -8.777 -9.658 -2.310 1.00 86.44 86 ARG A CA 1
ATOM 686 C C . ARG A 1 86 ? -8.949 -11.004 -3.022 1.00 86.44 86 ARG A C 1
ATOM 688 O O . ARG A 1 86 ? -8.889 -12.052 -2.386 1.00 86.44 86 ARG A O 1
ATOM 695 N N . GLU A 1 87 ? -9.098 -10.983 -4.345 1.00 86.00 87 GLU A N 1
ATOM 696 C CA . GLU A 1 87 ? -9.244 -12.185 -5.182 1.00 86.00 87 GLU A CA 1
ATOM 697 C C . GLU A 1 87 ? -8.021 -13.109 -5.117 1.00 86.00 87 GLU A C 1
ATOM 699 O O . GLU A 1 87 ? -8.143 -14.318 -5.292 1.00 86.00 87 GLU A O 1
ATOM 704 N N . ARG A 1 88 ? -6.846 -12.551 -4.808 1.00 85.12 88 ARG A N 1
ATOM 705 C CA . ARG A 1 88 ? -5.560 -13.251 -4.733 1.00 85.12 88 ARG A CA 1
ATOM 706 C C . ARG A 1 88 ? -5.132 -13.583 -3.306 1.00 85.12 88 ARG A C 1
ATOM 708 O O . ARG A 1 88 ? -4.061 -14.150 -3.121 1.00 85.12 88 ARG A O 1
ATOM 715 N N . LEU A 1 89 ? -5.945 -13.282 -2.289 1.00 81.25 89 LEU A N 1
ATOM 716 C CA . LEU A 1 89 ? -5.595 -13.552 -0.886 1.00 81.25 89 LEU A CA 1
ATOM 717 C C . LEU A 1 89 ? -5.285 -15.025 -0.611 1.00 81.25 89 LEU A C 1
ATOM 719 O O . LEU A 1 89 ? -4.449 -15.322 0.238 1.00 81.25 89 LEU A O 1
ATOM 723 N N . HIS A 1 90 ? -5.905 -15.940 -1.359 1.00 80.56 90 HIS A N 1
ATOM 724 C CA . HIS A 1 90 ? -5.634 -17.373 -1.266 1.00 80.56 90 HIS A CA 1
ATOM 725 C C . HIS A 1 90 ? -4.171 -17.737 -1.585 1.00 80.56 90 HIS A C 1
ATOM 727 O O . HIS A 1 90 ? -3.677 -18.742 -1.080 1.00 80.56 90 HIS A O 1
ATOM 733 N N . ASN A 1 91 ? -3.453 -16.897 -2.341 1.00 81.00 91 ASN A N 1
ATOM 734 C CA . ASN A 1 91 ? -2.024 -17.067 -2.624 1.00 81.00 91 ASN A CA 1
ATOM 735 C C . ASN A 1 91 ? -1.127 -16.671 -1.441 1.00 81.00 91 ASN A C 1
ATOM 737 O O . ASN A 1 91 ? 0.066 -16.967 -1.446 1.00 81.00 91 ASN A O 1
ATOM 741 N N . TYR A 1 92 ? -1.685 -16.022 -0.415 1.00 78.44 92 TYR A N 1
ATOM 742 C CA . TYR A 1 92 ? -0.959 -15.545 0.761 1.00 78.44 92 TYR A CA 1
ATOM 743 C C . TYR A 1 92 ? -1.529 -16.173 2.042 1.00 78.44 92 TYR A C 1
ATOM 745 O O . TYR A 1 92 ? -2.081 -15.466 2.891 1.00 78.44 92 TYR A O 1
ATOM 753 N N . PRO A 1 93 ? -1.371 -17.497 2.243 1.00 73.62 93 PRO A N 1
ATOM 754 C CA . PRO A 1 93 ? -1.959 -18.204 3.384 1.00 73.62 93 PRO A CA 1
ATOM 755 C C . PRO A 1 93 ? -1.493 -17.639 4.734 1.00 73.62 93 PRO A C 1
ATOM 757 O O . PRO A 1 93 ? -2.263 -17.589 5.688 1.00 73.62 93 PRO A O 1
ATOM 760 N N . VAL A 1 94 ? -0.259 -17.130 4.802 1.00 71.31 94 VAL A N 1
ATOM 761 C CA . VAL A 1 94 ? 0.304 -16.471 5.992 1.00 71.31 94 VAL A CA 1
ATOM 762 C C . VAL A 1 94 ? -0.406 -15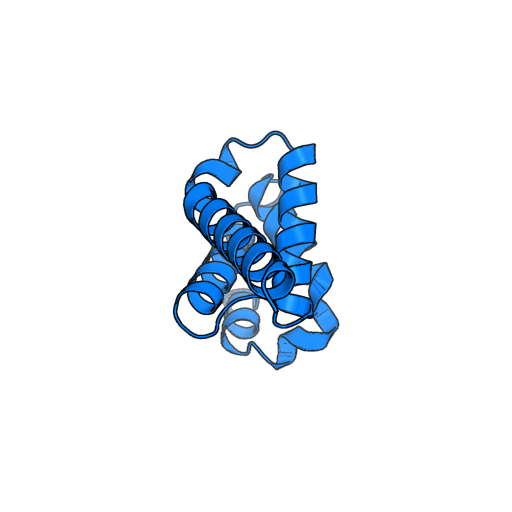.154 6.320 1.00 71.31 94 VAL A C 1
ATOM 764 O O . VAL A 1 94 ? -0.530 -14.800 7.491 1.00 71.31 94 VAL A O 1
ATOM 767 N N . LEU A 1 95 ? -0.866 -14.414 5.310 1.00 73.75 95 LEU A N 1
ATOM 768 C CA . LEU A 1 95 ? -1.626 -13.185 5.518 1.00 73.75 95 LEU A CA 1
ATOM 769 C C . LEU A 1 95 ? -3.049 -13.524 5.973 1.00 73.75 95 LEU A C 1
ATOM 771 O O . LEU A 1 95 ? -3.509 -12.974 6.965 1.00 73.75 95 LEU A O 1
ATOM 775 N N . VAL A 1 96 ? -3.691 -14.507 5.335 1.00 74.38 96 VAL A N 1
ATOM 776 C CA . VAL A 1 96 ? -5.025 -14.998 5.726 1.00 74.38 96 VAL A CA 1
ATOM 777 C C . VAL A 1 96 ? -5.038 -15.512 7.168 1.00 74.38 96 VAL A C 1
ATOM 779 O O . VAL A 1 96 ? -5.909 -15.125 7.943 1.00 74.38 96 VAL A O 1
ATOM 782 N N . ALA A 1 97 ? -4.043 -16.310 7.565 1.00 72.00 97 ALA A N 1
ATOM 783 C CA . ALA A 1 97 ? -3.916 -16.811 8.933 1.00 72.00 97 ALA A CA 1
ATOM 784 C C . ALA A 1 97 ? -3.761 -15.682 9.967 1.00 72.00 97 ALA A C 1
ATOM 786 O O . ALA A 1 97 ? -4.242 -15.796 11.088 1.00 72.00 97 ALA A O 1
ATOM 787 N N . GLN A 1 98 ? -3.113 -14.576 9.592 1.00 68.31 98 GLN A N 1
ATOM 788 C CA . GLN A 1 98 ? -2.910 -13.427 10.477 1.00 68.31 98 GLN A CA 1
ATOM 789 C C . GLN A 1 98 ? -4.097 -12.456 10.515 1.00 68.31 98 GLN A C 1
ATOM 791 O O . GLN A 1 98 ? -4.105 -11.571 11.370 1.00 68.31 98 GLN A O 1
ATOM 796 N N . LEU A 1 99 ? -5.074 -12.617 9.616 1.00 66.94 99 LEU A N 1
ATOM 797 C CA . LEU A 1 99 ? -6.329 -11.863 9.611 1.00 66.94 99 LEU A CA 1
ATOM 798 C C . LEU A 1 99 ? -7.450 -12.541 10.385 1.00 66.94 99 LEU A C 1
ATOM 800 O O . LEU A 1 99 ? -8.434 -11.881 10.719 1.00 66.94 99 LEU A O 1
ATOM 804 N N . GLN A 1 100 ? -7.330 -13.840 10.662 1.00 59.28 100 GLN A N 1
ATOM 805 C CA . GLN A 1 100 ? -8.301 -14.498 11.517 1.00 59.28 100 GLN A CA 1
ATOM 806 C C . GLN A 1 100 ? -8.215 -13.883 12.919 1.00 59.28 100 GLN A C 1
ATOM 808 O O . GLN A 1 100 ? -7.106 -13.716 13.438 1.00 59.28 100 GLN A O 1
ATOM 813 N N . PRO A 1 101 ? -9.354 -13.510 13.533 1.00 52.78 101 PRO A N 1
ATOM 814 C CA . PRO A 1 101 ? -9.349 -13.083 14.921 1.00 52.78 101 PRO A CA 1
ATOM 815 C C . PRO A 1 101 ? -8.700 -14.199 15.735 1.00 52.78 101 PRO A C 1
ATOM 817 O O . PRO A 1 101 ? -9.060 -15.367 15.574 1.00 52.78 101 PRO A O 1
ATOM 820 N N . SER A 1 102 ? -7.705 -13.845 16.554 1.00 46.34 102 SER A N 1
ATOM 821 C CA . SER A 1 102 ? -7.125 -14.769 17.524 1.00 46.34 102 SER A CA 1
ATOM 822 C C . SER A 1 102 ? -8.285 -15.398 18.285 1.00 46.34 102 SER A C 1
ATOM 824 O O . SER A 1 102 ? -9.046 -14.668 18.925 1.00 46.34 102 SER A O 1
ATOM 826 N N . ALA A 1 103 ? -8.473 -16.708 18.112 1.00 37.69 103 ALA A N 1
ATO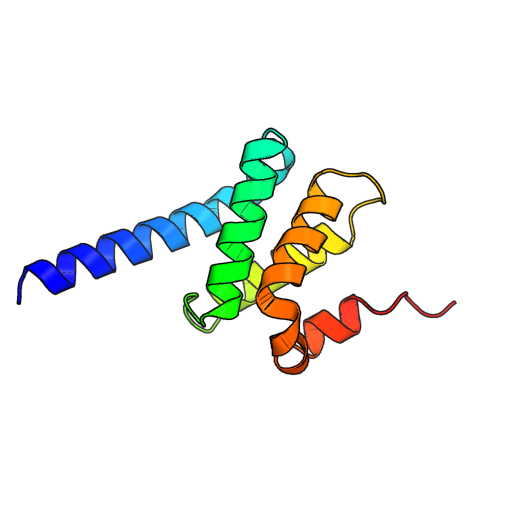M 827 C CA . ALA A 1 103 ? -9.539 -17.441 18.775 1.00 37.69 103 ALA A CA 1
ATOM 828 C C . ALA A 1 103 ? -9.500 -17.130 20.286 1.00 37.69 103 ALA A C 1
ATOM 830 O O . ALA A 1 103 ? -8.397 -16.964 20.819 1.00 37.69 103 ALA A O 1
ATOM 831 N N . PRO A 1 104 ? -10.670 -16.975 20.931 1.00 48.34 104 PRO A N 1
ATOM 832 C CA . PRO A 1 104 ? -10.761 -16.625 22.346 1.00 48.34 104 PRO A CA 1
ATOM 833 C C . PRO A 1 104 ? -10.078 -17.650 23.257 1.00 48.34 104 PRO A C 1
ATOM 835 O O . PRO A 1 104 ? -10.046 -18.849 22.890 1.00 48.34 104 PRO A O 1
#

pLDDT: mean 85.71, std 13.61, range [37.69, 97.31]

Mean predicted aligned error: 6.18 Å

Organism: Alexandrium catenella (NCBI:txid2925)

Foldseek 3Di:
DVVVVVVVVVLVCVLVVLLVCLVVLLVDDLVVLLVSLLVLLVCVQVVVFDPDPSVVSSLVSLLVLCPDDPPRSSVVSSVSSCVSNVVPVVVVVVSVVSNPPPDD